Protein AF-A0A2E6ZKH8-F1 (afdb_monomer)

Nearest PDB structures (foldseek):
  6dkm-assembly2_C  TM=8.740E-01  e=1.846E+00  synthetic construct
  6dkm-assembly1_A  TM=8.769E-01  e=2.706E+00  synthetic construct
  9had-assembly2_B  TM=7.942E-01  e=3.721E+00  Dermatophagoides farinae
  6jqa-assembly1_A  TM=7.598E-01  e=9.682E+00  Onion yellows phytoplasma OY-W

Secondary structure (DSSP, 8-state):
-----------------HHHHHHHHHHHHHHHHHHHHHHHHHHHHHHHHHHHHT-TT--HHHHHHHHHHHHHHHHHHHHHHHHHHHTT---

Sequence (91 aa):
MKGSASMSEAFSDDPVGPLEIARENLEKFADSFITQDSLRKMIDWYLVLKDVINDKDINEIEKKQVEEEMEYFSTAWSAMADIFYEKGISA

Radius of gyration: 24.66 Å; Cα contacts (8 Å, |Δi|>4): 23; chains: 1; bounding box: 61×45×59 Å

Mean predicted aligned error: 11.02 Å

Foldseek 3Di:
DDDDDDDDDDPPPDPCDPVNVVVVVVVVVVVLVVLVVVLVVLVVVLVVLVVQLPDPPDDPVSNVVSVVVNVVSVVVSVVSVVVCVVVVSDD

Structure (mmCIF, N/CA/C/O backbone):
data_AF-A0A2E6ZKH8-F1
#
_entry.id   AF-A0A2E6ZKH8-F1
#
loop_
_atom_site.group_PDB
_atom_site.id
_atom_site.type_symbol
_atom_site.label_atom_id
_atom_site.label_alt_id
_atom_site.label_comp_id
_atom_site.label_asym_id
_atom_site.label_entity_id
_atom_site.label_seq_id
_atom_site.pdbx_PDB_ins_code
_atom_site.Cartn_x
_atom_site.Cartn_y
_atom_site.Cartn_z
_atom_site.occupancy
_atom_site.B_iso_or_equiv
_atom_site.auth_seq_id
_atom_site.auth_comp_id
_atom_site.auth_asym_id
_atom_site.auth_atom_id
_atom_site.pdbx_PDB_model_num
ATOM 1 N N . MET A 1 1 ? 41.919 38.270 -36.555 1.00 39.66 1 MET A N 1
ATOM 2 C CA . MET A 1 1 ? 41.187 37.355 -37.458 1.00 39.66 1 MET A CA 1
ATOM 3 C C . MET A 1 1 ? 41.537 35.929 -37.075 1.00 39.66 1 MET A C 1
ATOM 5 O O . MET A 1 1 ? 42.718 35.633 -37.116 1.00 39.66 1 MET A O 1
ATOM 9 N N . LYS A 1 2 ? 40.510 35.124 -36.744 1.00 40.75 2 LYS A N 1
ATOM 10 C CA . LYS A 1 2 ? 40.456 33.642 -36.677 1.00 40.75 2 LYS A CA 1
ATOM 11 C C . LYS A 1 2 ? 41.493 32.981 -35.739 1.00 40.75 2 LYS A C 1
ATOM 13 O O . LYS A 1 2 ? 42.680 33.084 -35.977 1.00 40.75 2 LYS A O 1
ATOM 18 N N . GLY A 1 3 ? 41.154 32.321 -34.635 1.00 43.72 3 GLY A N 1
ATOM 19 C CA . GLY A 1 3 ? 39.975 31.510 -34.339 1.00 43.72 3 GLY A CA 1
ATOM 20 C C . GLY A 1 3 ? 40.354 30.029 -34.418 1.00 43.72 3 GLY A C 1
ATOM 21 O O . GLY A 1 3 ? 40.539 29.524 -35.517 1.00 43.72 3 GLY A O 1
ATOM 22 N N . SER A 1 4 ? 40.440 29.360 -33.269 1.00 48.00 4 SER A N 1
ATOM 23 C CA . SER A 1 4 ? 40.206 27.915 -33.102 1.00 48.00 4 SER A CA 1
ATOM 24 C C . SER A 1 4 ? 39.886 27.696 -31.614 1.00 48.00 4 SER A C 1
ATOM 26 O O . SER A 1 4 ? 40.782 27.768 -30.779 1.00 48.00 4 SER A O 1
ATOM 28 N N . ALA A 1 5 ? 38.620 27.736 -31.178 1.00 48.78 5 ALA A N 1
ATOM 29 C CA . ALA A 1 5 ? 37.687 26.596 -31.197 1.00 48.78 5 ALA A CA 1
ATOM 30 C C . ALA A 1 5 ? 38.423 25.301 -30.787 1.00 48.78 5 ALA A C 1
ATOM 32 O O . ALA A 1 5 ? 39.241 24.811 -31.553 1.00 48.78 5 ALA A O 1
ATOM 33 N N . SER A 1 6 ? 38.402 24.913 -29.508 1.00 49.47 6 SER A N 1
ATOM 34 C CA . SER A 1 6 ? 37.307 24.245 -28.776 1.00 49.47 6 SER A CA 1
ATOM 35 C C . SER A 1 6 ? 37.109 22.784 -29.183 1.00 49.47 6 SER A C 1
ATOM 37 O O . SER A 1 6 ? 36.879 22.507 -30.352 1.00 49.47 6 SER A O 1
ATOM 39 N N . MET A 1 7 ? 37.058 21.934 -28.151 1.00 51.03 7 MET A N 1
ATOM 40 C CA . MET A 1 7 ? 36.382 20.633 -28.081 1.00 51.03 7 MET A CA 1
ATOM 41 C C . MET A 1 7 ? 36.913 19.469 -28.924 1.00 51.03 7 MET A C 1
ATOM 43 O O . MET A 1 7 ? 36.769 19.417 -30.137 1.00 51.03 7 MET A O 1
ATOM 47 N N . SER A 1 8 ? 37.337 18.435 -28.207 1.00 44.19 8 SER A N 1
ATOM 48 C CA . SER A 1 8 ? 36.670 17.130 -28.284 1.00 44.19 8 SER A CA 1
ATOM 49 C C . SER A 1 8 ? 36.797 16.514 -26.890 1.00 44.19 8 SER A C 1
ATOM 51 O O . SER A 1 8 ? 37.891 16.146 -26.470 1.00 44.19 8 SER A O 1
ATOM 53 N N . GLU A 1 9 ? 35.821 16.768 -26.018 1.00 46.25 9 GLU A N 1
ATOM 54 C CA . GLU A 1 9 ? 34.855 15.729 -25.635 1.00 46.25 9 GLU A CA 1
ATOM 55 C C . GLU A 1 9 ? 35.580 14.437 -25.257 1.00 46.25 9 GLU A C 1
ATOM 57 O O . GLU A 1 9 ? 36.024 13.670 -26.109 1.00 46.25 9 GLU A O 1
ATOM 62 N N . ALA A 1 10 ? 35.733 14.234 -23.947 1.00 42.16 10 ALA A N 1
ATOM 63 C CA . ALA A 1 10 ? 36.022 12.922 -23.407 1.00 42.16 10 ALA A CA 1
ATOM 64 C C . ALA A 1 10 ? 34.904 11.994 -23.890 1.00 42.16 10 ALA A C 1
ATOM 66 O O . ALA A 1 10 ? 33.758 12.128 -23.462 1.00 42.16 10 ALA A O 1
ATOM 67 N N . PHE A 1 11 ? 35.227 11.117 -24.836 1.00 45.00 11 PHE A N 1
ATOM 68 C CA . PHE A 1 11 ? 34.357 10.020 -25.216 1.00 45.00 11 PHE A CA 1
ATOM 69 C C . PHE A 1 11 ? 34.059 9.228 -23.941 1.00 45.00 11 PHE A C 1
ATOM 71 O O . PHE A 1 11 ? 34.980 8.738 -23.286 1.00 45.00 11 PHE A O 1
ATOM 78 N N . SER A 1 12 ? 32.788 9.177 -23.536 1.00 50.12 12 SER A N 1
ATOM 79 C CA . SER A 1 12 ? 32.361 8.246 -22.499 1.00 50.12 12 SER A CA 1
ATOM 80 C C . SER A 1 12 ? 32.485 6.841 -23.087 1.00 50.12 12 SER A C 1
ATOM 82 O O . SER A 1 12 ? 31.655 6.431 -23.899 1.00 50.12 12 SER A O 1
ATOM 84 N N . ASP A 1 13 ? 33.568 6.155 -22.737 1.00 53.78 13 ASP A N 1
ATOM 85 C CA . ASP A 1 13 ? 33.867 4.774 -23.115 1.00 53.78 13 ASP A CA 1
ATOM 86 C C . ASP A 1 13 ? 32.920 3.793 -22.402 1.00 53.78 13 ASP A C 1
ATOM 88 O O . ASP A 1 13 ? 33.340 3.043 -21.531 1.00 53.78 13 ASP A O 1
ATOM 92 N N . ASP A 1 14 ? 31.647 3.759 -22.794 1.00 57.53 14 ASP A N 1
ATOM 93 C CA . ASP A 1 14 ? 30.834 2.559 -22.597 1.00 57.53 14 ASP A CA 1
ATOM 94 C C . ASP A 1 14 ? 30.133 2.192 -23.912 1.00 57.53 14 ASP A C 1
ATOM 96 O O . ASP A 1 14 ? 29.325 2.969 -24.436 1.00 57.53 14 ASP A O 1
ATOM 100 N 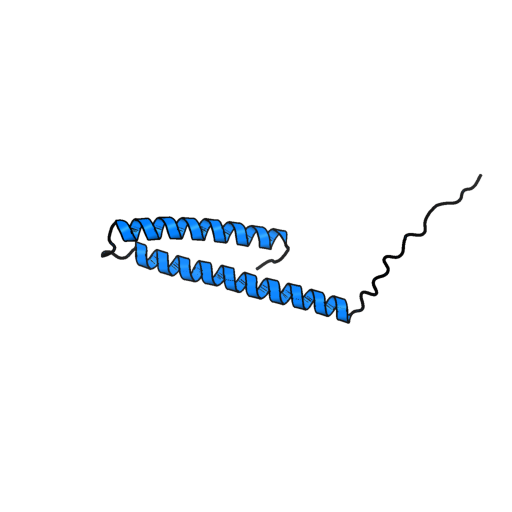N . PRO A 1 15 ? 30.424 1.014 -24.498 1.00 49.16 15 PRO A N 1
ATOM 101 C CA . PRO A 1 15 ? 29.700 0.528 -25.658 1.00 49.16 15 PRO A CA 1
ATOM 102 C C . PRO A 1 15 ? 28.317 0.046 -25.206 1.00 49.16 15 PRO A C 1
ATOM 104 O O . PRO A 1 15 ? 28.112 -1.138 -24.943 1.00 49.16 15 PRO A O 1
ATOM 107 N N . VAL A 1 16 ? 27.341 0.952 -25.135 1.00 60.25 16 VAL A N 1
ATOM 108 C CA . VAL A 1 16 ? 25.941 0.588 -24.881 1.00 60.25 16 VAL A CA 1
ATOM 109 C C . VAL A 1 16 ? 25.357 -0.033 -26.157 1.00 60.25 16 VAL A C 1
ATOM 111 O O . VAL A 1 16 ? 24.755 0.631 -27.001 1.00 60.25 16 VAL A O 1
ATOM 114 N N . GLY A 1 17 ? 25.612 -1.325 -26.364 1.00 74.56 17 GLY A N 1
ATOM 115 C CA . GLY A 1 17 ? 25.037 -2.078 -27.477 1.00 74.56 17 GLY A CA 1
ATOM 116 C C . GLY A 1 17 ? 23.519 -2.267 -27.309 1.00 74.56 17 GLY A C 1
ATOM 117 O O . GLY A 1 17 ? 23.016 -2.223 -26.187 1.00 74.56 17 GLY A O 1
ATOM 118 N N . PRO A 1 18 ? 22.764 -2.562 -28.385 1.00 82.62 18 PRO A N 1
ATOM 119 C CA . PRO A 1 18 ? 21.311 -2.772 -28.307 1.00 82.62 18 PRO A CA 1
ATOM 120 C C . PRO A 1 18 ? 20.870 -3.827 -27.277 1.00 82.62 18 PRO A C 1
ATOM 122 O O . PRO A 1 18 ? 19.778 -3.731 -26.724 1.00 82.62 18 PRO A O 1
ATOM 125 N N . LEU A 1 19 ? 21.720 -4.824 -27.007 1.00 85.75 19 LEU A N 1
ATOM 126 C CA . LEU A 1 19 ? 21.469 -5.857 -25.998 1.00 85.75 19 LEU A CA 1
ATOM 127 C C . LEU A 1 19 ? 21.602 -5.336 -24.561 1.00 85.75 19 LEU A C 1
ATOM 129 O O . LEU A 1 19 ? 20.852 -5.777 -23.697 1.00 85.75 19 LEU A O 1
ATOM 133 N N . GLU A 1 20 ? 22.502 -4.385 -24.317 1.00 85.44 20 GLU A N 1
ATOM 134 C CA . GLU A 1 20 ? 22.698 -3.785 -22.994 1.00 85.44 20 GLU A CA 1
ATOM 135 C C . GLU A 1 20 ? 21.508 -2.889 -22.631 1.00 85.44 20 GLU A C 1
ATOM 137 O O . GLU A 1 20 ? 20.927 -3.022 -21.558 1.00 85.44 20 GLU A O 1
ATOM 142 N N . ILE A 1 21 ? 21.033 -2.094 -23.597 1.00 84.19 21 ILE A N 1
ATOM 143 C CA . ILE A 1 21 ? 19.787 -1.318 -23.473 1.00 84.19 21 ILE A CA 1
ATOM 144 C C . ILE A 1 21 ? 18.594 -2.244 -23.205 1.00 84.19 21 ILE A C 1
ATOM 146 O O . ILE A 1 21 ? 17.743 -1.952 -22.365 1.00 84.19 21 ILE A O 1
ATOM 150 N N . ALA A 1 22 ? 18.508 -3.372 -23.918 1.00 83.19 22 ALA A N 1
ATOM 151 C CA . ALA A 1 22 ? 17.440 -4.344 -23.707 1.00 83.19 22 ALA A CA 1
ATOM 152 C C . ALA A 1 22 ? 17.488 -4.958 -22.297 1.00 83.19 22 ALA A C 1
ATOM 154 O O . ALA A 1 22 ? 16.433 -5.134 -21.687 1.00 83.19 22 ALA A O 1
ATOM 155 N N . ARG A 1 23 ? 18.688 -5.235 -21.766 1.00 84.56 23 ARG A N 1
ATOM 156 C CA . ARG A 1 23 ? 18.895 -5.720 -20.393 1.00 84.56 23 ARG A CA 1
ATOM 157 C C . ARG A 1 23 ? 18.432 -4.691 -19.363 1.00 84.56 23 ARG A C 1
ATOM 159 O O . ARG A 1 23 ? 17.595 -5.022 -18.530 1.00 84.56 23 ARG A O 1
ATOM 166 N N . GLU A 1 24 ? 18.893 -3.446 -19.466 1.00 85.12 24 GLU A N 1
ATOM 167 C CA . GLU A 1 24 ? 18.484 -2.365 -18.558 1.00 85.12 24 GLU A CA 1
ATOM 168 C C . GLU A 1 24 ? 16.968 -2.129 -18.575 1.00 85.12 24 GLU A C 1
ATOM 170 O O . GLU A 1 24 ? 16.351 -1.888 -17.538 1.00 85.12 24 GLU A O 1
ATOM 175 N N . ASN A 1 25 ? 16.340 -2.203 -19.751 1.00 84.00 25 ASN A N 1
ATOM 176 C CA . ASN A 1 25 ? 14.892 -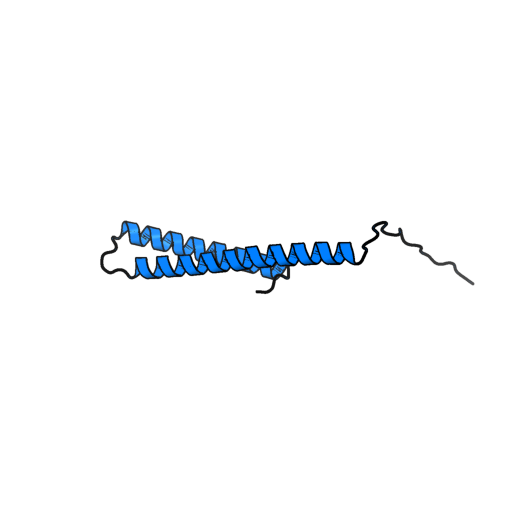2.051 -19.871 1.00 84.00 25 ASN A CA 1
ATOM 177 C C . ASN A 1 25 ? 14.134 -3.219 -19.231 1.00 84.00 25 ASN A C 1
ATOM 179 O O . ASN A 1 25 ? 13.088 -2.999 -18.620 1.00 84.00 25 ASN A O 1
ATOM 183 N N . LEU A 1 26 ? 14.650 -4.446 -19.350 1.00 85.62 26 LEU A N 1
ATOM 184 C CA . LEU A 1 26 ? 14.057 -5.615 -18.706 1.00 85.62 26 LEU A CA 1
ATOM 185 C C . LEU A 1 26 ? 14.165 -5.528 -17.180 1.00 85.62 26 LEU A C 1
ATOM 187 O O . LEU A 1 26 ? 13.203 -5.857 -16.492 1.00 85.62 26 LEU A O 1
ATOM 191 N N . GLU A 1 27 ? 15.296 -5.052 -16.660 1.00 84.81 27 GLU A N 1
ATOM 192 C CA . GLU A 1 27 ? 15.492 -4.814 -15.224 1.00 84.81 27 GLU A CA 1
ATOM 193 C C . GLU A 1 27 ? 14.505 -3.763 -14.704 1.00 84.81 27 GLU A C 1
ATOM 195 O O . GLU A 1 27 ? 13.757 -4.036 -13.768 1.00 84.81 27 GLU A O 1
ATOM 200 N N . LYS A 1 28 ? 14.385 -2.617 -15.389 1.00 82.38 28 LYS A N 1
ATOM 201 C CA . LYS A 1 28 ? 13.397 -1.576 -15.047 1.00 82.38 28 LYS A CA 1
ATOM 202 C C . LYS A 1 28 ? 11.956 -2.095 -15.085 1.00 82.38 28 LYS A C 1
ATOM 204 O O . LYS A 1 28 ? 11.149 -1.714 -14.241 1.00 82.38 28 LYS A O 1
ATOM 209 N N . PHE A 1 29 ? 11.627 -2.952 -16.054 1.00 83.06 29 PHE A N 1
ATOM 210 C CA . PHE A 1 29 ? 10.308 -3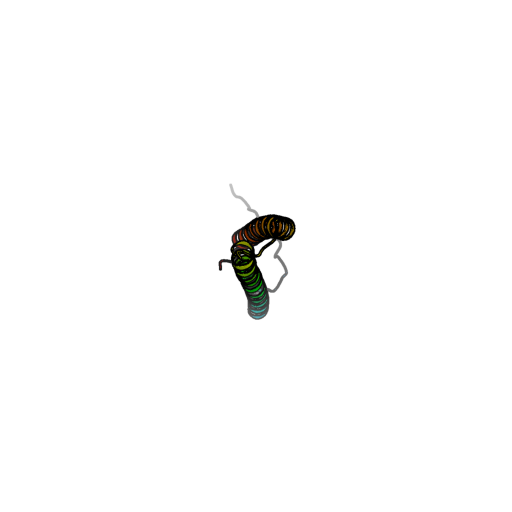.579 -16.155 1.00 83.06 29 PHE A CA 1
ATOM 211 C C . PHE A 1 29 ? 10.047 -4.582 -15.021 1.00 83.06 29 PHE A C 1
ATOM 213 O O . PHE A 1 29 ? 8.954 -4.620 -14.463 1.00 83.06 29 PHE A O 1
ATOM 220 N N . ALA A 1 30 ? 11.031 -5.407 -14.665 1.00 83.44 30 ALA A N 1
ATOM 221 C CA . ALA A 1 30 ? 10.888 -6.344 -13.555 1.00 83.44 30 ALA A CA 1
ATOM 222 C C . ALA A 1 30 ? 10.703 -5.596 -12.224 1.00 83.44 30 ALA A C 1
ATOM 224 O O . ALA A 1 30 ? 9.807 -5.934 -11.446 1.00 83.44 30 ALA A O 1
ATOM 225 N N . ASP A 1 31 ? 11.489 -4.541 -12.006 1.00 83.06 31 ASP A N 1
ATOM 226 C CA . ASP A 1 31 ? 11.394 -3.688 -10.823 1.00 83.06 31 ASP A CA 1
ATOM 227 C C . ASP A 1 31 ? 10.035 -2.987 -10.737 1.00 83.06 31 ASP A C 1
ATOM 229 O O . ASP A 1 31 ? 9.426 -2.965 -9.662 1.00 83.06 31 ASP A O 1
ATOM 233 N N . SER A 1 32 ? 9.519 -2.459 -11.858 1.00 81.81 32 SER A N 1
ATOM 234 C CA . SER A 1 32 ? 8.183 -1.855 -11.894 1.00 81.81 32 SER A CA 1
ATOM 235 C C . SER A 1 32 ? 7.086 -2.869 -11.588 1.00 81.81 32 SER A C 1
ATOM 237 O O . SER A 1 32 ? 6.168 -2.561 -10.829 1.00 81.81 32 SER A O 1
ATOM 239 N N . PHE A 1 33 ? 7.200 -4.092 -12.103 1.00 85.88 33 PHE A N 1
ATOM 240 C CA . PHE A 1 33 ? 6.213 -5.139 -11.874 1.00 85.88 33 PHE A CA 1
ATOM 241 C C . PHE A 1 33 ? 6.157 -5.580 -10.404 1.00 85.88 33 PHE A C 1
ATOM 243 O O . PHE A 1 33 ? 5.080 -5.600 -9.807 1.00 85.88 33 PHE A O 1
ATOM 250 N N . ILE A 1 34 ? 7.309 -5.882 -9.793 1.00 86.38 34 ILE A N 1
ATOM 251 C CA . ILE A 1 34 ? 7.403 -6.271 -8.369 1.00 86.38 34 ILE A CA 1
ATOM 252 C C . ILE A 1 34 ? 6.838 -5.165 -7.474 1.00 86.38 34 ILE A C 1
ATOM 254 O O . ILE A 1 34 ? 6.126 -5.409 -6.496 1.00 86.38 34 ILE A O 1
ATOM 258 N N . THR A 1 35 ? 7.153 -3.930 -7.835 1.00 83.31 35 THR A N 1
ATOM 259 C CA . THR A 1 35 ? 6.696 -2.738 -7.144 1.00 83.31 35 THR A CA 1
ATOM 260 C C . THR A 1 35 ? 5.173 -2.579 -7.203 1.00 83.31 35 THR A C 1
ATOM 262 O O . THR A 1 35 ? 4.530 -2.403 -6.165 1.00 83.31 35 THR A O 1
ATOM 265 N N . GLN A 1 36 ? 4.580 -2.670 -8.397 1.00 85.56 36 GLN A N 1
ATOM 266 C CA . GLN A 1 36 ? 3.131 -2.567 -8.586 1.00 85.56 36 GLN A CA 1
ATOM 267 C C . GLN A 1 36 ? 2.385 -3.684 -7.844 1.00 85.56 36 GLN A C 1
ATOM 269 O O . GLN A 1 36 ? 1.370 -3.429 -7.196 1.00 85.56 36 GLN A O 1
ATOM 274 N N . ASP A 1 37 ? 2.911 -4.909 -7.884 1.00 90.81 37 ASP A N 1
ATOM 275 C CA . ASP A 1 37 ? 2.380 -6.042 -7.124 1.00 90.81 37 ASP A CA 1
ATOM 276 C C . ASP A 1 37 ? 2.416 -5.788 -5.606 1.00 90.81 37 ASP A C 1
ATOM 278 O O . ASP A 1 37 ? 1.441 -6.060 -4.902 1.00 90.81 37 ASP A O 1
ATOM 282 N N . SER A 1 38 ? 3.492 -5.183 -5.097 1.00 90.38 38 SER A N 1
ATOM 283 C CA . SER A 1 38 ? 3.610 -4.830 -3.676 1.00 90.38 38 SER A CA 1
ATOM 284 C C . SER A 1 38 ? 2.570 -3.787 -3.254 1.00 90.38 38 SER A C 1
ATOM 286 O O . SER A 1 38 ? 1.869 -3.990 -2.261 1.00 90.38 38 SER A O 1
ATOM 288 N N . LEU A 1 39 ? 2.400 -2.710 -4.033 1.00 90.81 39 LEU A N 1
ATOM 289 C CA . LEU A 1 39 ? 1.361 -1.702 -3.774 1.00 90.81 39 LEU A CA 1
ATOM 290 C C . LEU A 1 39 ? -0.044 -2.303 -3.795 1.00 90.81 39 LEU A C 1
ATOM 292 O O . LEU A 1 39 ? -0.892 -1.922 -2.988 1.00 90.81 39 LEU A O 1
ATOM 296 N N . ARG A 1 40 ? -0.296 -3.242 -4.711 1.00 93.25 40 ARG A N 1
ATOM 297 C CA . ARG A 1 40 ? -1.581 -3.931 -4.797 1.00 93.25 40 ARG A CA 1
ATOM 298 C C . ARG A 1 40 ? -1.853 -4.771 -3.554 1.00 93.25 40 ARG A C 1
ATOM 300 O O . ARG A 1 40 ? -2.920 -4.635 -2.968 1.00 93.25 40 ARG A O 1
ATOM 307 N N . LYS A 1 41 ? -0.879 -5.564 -3.103 1.00 93.81 41 LYS A N 1
ATOM 308 C CA . LYS A 1 41 ? -1.008 -6.374 -1.880 1.00 93.81 41 LYS A CA 1
ATOM 309 C C . LYS A 1 41 ? -1.266 -5.526 -0.638 1.00 93.81 41 LYS A C 1
ATOM 311 O O . LYS A 1 41 ? -2.026 -5.940 0.231 1.00 93.81 41 LYS A O 1
ATOM 316 N N . MET A 1 42 ? -0.670 -4.336 -0.558 1.00 94.94 42 MET A N 1
ATOM 317 C CA . MET A 1 42 ? -0.951 -3.394 0.529 1.00 94.94 42 MET A CA 1
ATOM 318 C C . MET A 1 42 ? -2.406 -2.912 0.516 1.00 94.94 42 MET A C 1
ATOM 320 O O . MET A 1 42 ? -3.021 -2.841 1.576 1.00 94.94 42 MET A O 1
ATOM 324 N N . ILE A 1 43 ? -2.974 -2.620 -0.661 1.00 94.81 43 ILE A N 1
ATOM 325 C CA . ILE A 1 43 ? -4.400 -2.277 -0.790 1.00 94.81 43 ILE A CA 1
ATOM 326 C C . ILE A 1 43 ? -5.272 -3.470 -0.398 1.00 94.81 43 ILE A C 1
ATOM 328 O O . ILE A 1 43 ? -6.220 -3.298 0.364 1.00 94.81 43 ILE A O 1
ATOM 332 N N . ASP A 1 44 ? -4.949 -4.668 -0.885 1.00 95.75 44 ASP A N 1
ATOM 333 C CA . ASP A 1 44 ? -5.705 -5.879 -0.564 1.00 95.75 44 ASP A CA 1
ATOM 334 C C . ASP A 1 44 ? -5.737 -6.113 0.958 1.00 95.75 44 ASP A C 1
ATOM 336 O O . ASP A 1 44 ? -6.798 -6.380 1.522 1.00 95.75 44 ASP A O 1
ATOM 340 N N . TRP A 1 45 ? -4.607 -5.923 1.648 1.00 95.69 45 TRP A N 1
ATOM 341 C CA . TRP A 1 45 ? -4.548 -6.006 3.110 1.00 95.69 45 TRP A CA 1
ATOM 342 C C . TRP A 1 45 ? -5.330 -4.886 3.804 1.00 95.69 45 TRP A C 1
ATOM 344 O O . TRP A 1 45 ? -6.073 -5.143 4.748 1.00 95.69 45 TRP A O 1
ATOM 354 N N . TYR A 1 46 ? -5.235 -3.651 3.308 1.00 96.00 46 TYR A N 1
ATOM 355 C CA . TYR A 1 46 ? -6.010 -2.529 3.836 1.00 96.00 46 TYR A CA 1
ATOM 356 C C . TYR A 1 46 ? -7.525 -2.780 3.760 1.00 96.00 46 TYR A C 1
ATOM 358 O O . TYR A 1 46 ? -8.267 -2.405 4.668 1.00 96.00 46 TYR A O 1
ATOM 366 N N . LEU A 1 47 ? -8.001 -3.441 2.699 1.00 95.88 47 LEU A N 1
ATOM 367 C CA . LEU A 1 47 ? -9.406 -3.836 2.575 1.00 95.88 47 LEU A CA 1
ATOM 368 C C . LEU A 1 47 ? -9.802 -4.885 3.620 1.00 95.88 47 LEU A C 1
ATOM 370 O O . LEU A 1 47 ? -10.869 -4.756 4.211 1.00 95.88 47 LEU A O 1
ATOM 374 N N . VAL A 1 48 ? -8.929 -5.852 3.917 1.00 96.19 48 VAL A N 1
ATOM 375 C CA . VAL A 1 48 ? -9.154 -6.815 5.010 1.00 96.19 48 VAL A CA 1
ATOM 376 C C . VAL A 1 48 ? -9.261 -6.097 6.356 1.00 96.19 48 VAL A C 1
ATOM 378 O O . VAL A 1 48 ? -10.205 -6.342 7.102 1.00 96.19 48 VAL A O 1
ATOM 381 N N . LEU A 1 49 ? -8.353 -5.164 6.656 1.00 95.88 49 LEU A N 1
ATOM 382 C CA . LEU A 1 49 ? -8.409 -4.364 7.887 1.00 95.88 49 LEU A CA 1
ATOM 383 C C . LEU A 1 49 ? -9.706 -3.549 7.981 1.00 95.88 49 LEU A C 1
ATOM 385 O O . LEU A 1 49 ? -10.321 -3.458 9.044 1.00 95.88 49 LEU A O 1
ATOM 389 N N . LYS A 1 50 ? -10.168 -3.007 6.850 1.00 95.88 50 LYS A N 1
ATOM 390 C CA . LYS A 1 50 ? -11.446 -2.300 6.765 1.00 95.88 50 LYS A CA 1
ATOM 391 C C . LYS A 1 50 ? -12.643 -3.220 7.021 1.00 95.88 50 LYS A C 1
ATOM 393 O O . LYS A 1 50 ? -13.638 -2.762 7.575 1.00 95.88 50 LYS A O 1
ATOM 398 N N . ASP A 1 51 ? -12.584 -4.487 6.639 1.00 96.81 51 ASP A N 1
ATOM 399 C CA . ASP A 1 51 ? -13.642 -5.440 6.978 1.00 96.81 51 ASP A CA 1
ATOM 400 C C . ASP A 1 51 ? -13.616 -5.768 8.478 1.00 96.81 51 ASP A C 1
ATOM 402 O O . ASP A 1 51 ? -14.664 -5.742 9.122 1.00 96.81 51 ASP A O 1
ATOM 406 N N . VAL A 1 52 ? -12.424 -5.962 9.056 1.00 95.88 52 VAL A N 1
ATOM 407 C CA . VAL A 1 52 ? -12.239 -6.238 10.492 1.00 95.88 52 VAL A CA 1
ATOM 408 C C . VAL A 1 52 ? -12.761 -5.091 11.360 1.00 95.88 52 VAL A C 1
ATOM 410 O O . VAL A 1 52 ? -13.534 -5.330 12.281 1.00 95.88 52 VAL A O 1
ATOM 413 N N . ILE A 1 53 ? -12.411 -3.834 11.062 1.00 96.19 53 ILE A N 1
ATOM 414 C CA . ILE A 1 53 ? -12.845 -2.683 11.879 1.00 96.19 53 ILE A CA 1
ATOM 415 C C . ILE A 1 53 ? -14.366 -2.457 11.850 1.00 96.19 53 ILE A C 1
ATOM 417 O O . ILE A 1 53 ? -14.923 -1.829 12.750 1.00 96.19 53 ILE A O 1
ATOM 421 N N . ASN A 1 54 ? -15.039 -2.944 10.804 1.00 95.38 54 ASN A N 1
ATOM 422 C CA . ASN A 1 54 ? -16.490 -2.859 10.658 1.00 95.38 54 ASN A CA 1
ATOM 423 C C . ASN A 1 54 ? -17.224 -4.065 11.265 1.00 95.38 54 ASN A C 1
ATOM 425 O O . ASN A 1 54 ? -18.461 -4.084 11.252 1.00 95.38 54 ASN A O 1
ATOM 429 N N . ASP A 1 55 ? -16.498 -5.055 11.791 1.00 96.56 55 ASP A N 1
ATO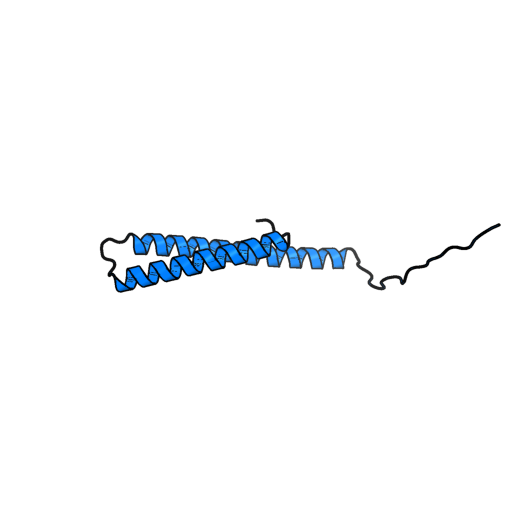M 430 C CA . ASP A 1 55 ? -17.088 -6.145 12.555 1.00 96.56 55 ASP A CA 1
ATOM 431 C C . ASP A 1 55 ? -17.761 -5.584 13.820 1.00 96.56 55 ASP A C 1
ATOM 433 O O . ASP A 1 55 ? -17.234 -4.712 14.509 1.00 96.56 55 ASP A O 1
ATOM 437 N N . LYS A 1 56 ? -18.969 -6.064 14.117 1.00 95.25 56 LYS A N 1
ATOM 438 C CA . LYS A 1 56 ? -19.748 -5.623 15.282 1.00 95.25 56 LYS A CA 1
ATOM 439 C C . LYS A 1 56 ? -19.229 -6.216 16.586 1.00 95.25 56 LYS A C 1
ATOM 441 O O . LYS A 1 56 ? -19.529 -5.662 17.641 1.00 95.25 56 LYS A O 1
ATOM 446 N N . ASP A 1 57 ? -18.495 -7.321 16.496 1.00 97.00 57 ASP A N 1
ATOM 447 C CA . ASP A 1 57 ? -17.992 -8.068 17.644 1.00 97.00 57 ASP A CA 1
ATOM 448 C C . ASP A 1 57 ? -16.529 -7.721 17.976 1.00 97.00 57 ASP A C 1
ATOM 450 O O . ASP A 1 57 ? -15.968 -8.266 18.929 1.00 97.00 57 ASP A O 1
ATOM 454 N N . ILE A 1 58 ? -15.911 -6.793 17.229 1.00 97.12 58 ILE A N 1
ATOM 455 C CA . ILE A 1 58 ? -14.546 -6.330 17.494 1.00 97.12 58 ILE A CA 1
ATOM 456 C C . ILE A 1 58 ? -14.455 -5.665 18.870 1.00 97.12 58 ILE A C 1
ATOM 458 O O . ILE A 1 58 ? -15.298 -4.848 19.253 1.00 97.12 58 ILE A O 1
ATOM 462 N N . ASN A 1 59 ? -13.406 -5.987 19.625 1.00 97.31 59 ASN A N 1
ATOM 463 C CA . ASN A 1 59 ? -13.165 -5.318 20.898 1.00 97.31 59 ASN A CA 1
ATOM 464 C C . ASN A 1 59 ? -12.376 -4.007 20.718 1.00 97.31 59 ASN A C 1
ATOM 466 O O . ASN A 1 59 ? -11.692 -3.797 19.720 1.00 97.31 59 ASN A O 1
ATOM 470 N N . GLU A 1 60 ? -12.429 -3.115 21.710 1.00 96.56 60 GLU A N 1
ATOM 471 C CA . GLU A 1 60 ? -11.798 -1.785 21.622 1.00 96.56 60 GLU A CA 1
ATOM 472 C C . GLU A 1 60 ? -10.268 -1.823 21.452 1.00 96.56 60 GLU A C 1
ATOM 474 O O . GLU A 1 60 ? -9.689 -0.915 20.857 1.00 96.56 60 GLU A O 1
ATOM 479 N N . ILE A 1 61 ? -9.594 -2.860 21.962 1.00 96.75 61 ILE A N 1
ATOM 480 C CA . ILE A 1 61 ? -8.138 -3.004 21.820 1.00 96.75 61 ILE A CA 1
ATOM 481 C C . ILE A 1 61 ? -7.796 -3.396 20.382 1.00 96.75 61 ILE A C 1
ATOM 483 O O . ILE A 1 61 ? -6.937 -2.764 19.772 1.00 96.75 61 ILE A O 1
ATOM 487 N N . GLU A 1 62 ? -8.485 -4.401 19.840 1.00 96.00 62 GLU A N 1
ATOM 488 C CA . GLU A 1 62 ? -8.343 -4.829 18.442 1.00 96.00 62 GLU A CA 1
ATOM 489 C C . GLU A 1 62 ? -8.677 -3.685 17.490 1.00 96.00 62 GLU A C 1
ATOM 491 O O . GLU A 1 62 ? -7.921 -3.409 16.566 1.00 96.00 62 GLU A O 1
ATOM 496 N N . LYS A 1 63 ? -9.764 -2.958 17.760 1.00 97.19 63 LYS A N 1
ATOM 497 C CA . LYS A 1 63 ? -10.165 -1.802 16.965 1.00 97.19 63 LYS A CA 1
ATOM 498 C C . LYS A 1 63 ? -9.063 -0.752 16.897 1.00 97.19 63 LYS A C 1
ATOM 500 O O . LYS A 1 63 ? -8.702 -0.323 15.807 1.00 97.19 63 LYS A O 1
ATOM 505 N N . LYS A 1 64 ? -8.487 -0.383 18.044 1.00 97.50 64 LYS A N 1
ATOM 506 C CA . LYS A 1 64 ? -7.387 0.582 18.094 1.00 97.50 64 LYS A CA 1
ATOM 507 C C . LYS A 1 64 ? -6.154 0.089 17.328 1.00 97.50 64 LYS A C 1
ATOM 509 O O . LYS A 1 64 ? -5.531 0.870 16.618 1.00 97.50 64 LYS A O 1
ATOM 514 N N . GLN A 1 65 ? -5.809 -1.193 17.450 1.00 97.00 65 GLN A N 1
ATOM 515 C CA . GLN A 1 65 ? -4.694 -1.783 16.699 1.00 97.00 65 GLN A CA 1
ATOM 516 C C . GLN A 1 65 ? -4.933 -1.722 15.189 1.00 97.00 65 GLN A C 1
ATOM 518 O O . GLN A 1 65 ? -4.033 -1.348 14.443 1.00 97.00 65 GLN A O 1
ATOM 523 N N . VAL A 1 66 ? -6.150 -2.036 14.742 1.00 97.44 66 VAL A N 1
ATOM 524 C CA . VAL A 1 66 ? -6.528 -1.962 13.328 1.00 97.44 66 VAL A CA 1
AT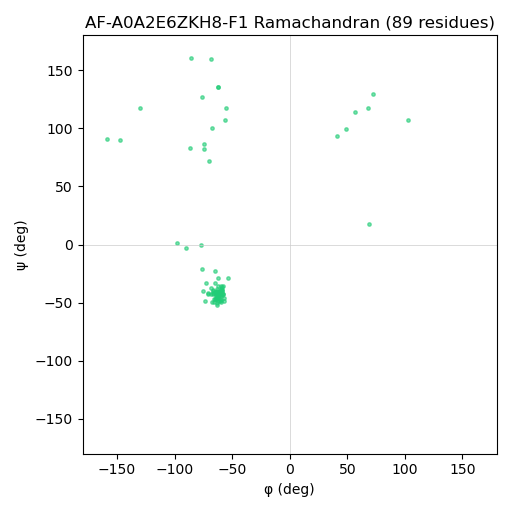OM 525 C C . VAL A 1 66 ? -6.488 -0.520 12.821 1.00 97.44 66 VAL A C 1
ATOM 527 O O . VAL A 1 66 ? -5.988 -0.287 11.727 1.00 97.44 66 VAL A O 1
ATOM 530 N N . GLU A 1 67 ? -6.948 0.459 13.605 1.00 97.31 67 GLU A N 1
ATOM 531 C CA . GLU A 1 67 ? -6.847 1.885 13.256 1.00 97.31 67 GLU A CA 1
ATOM 532 C C . GLU A 1 67 ? -5.385 2.330 13.072 1.00 97.31 67 GLU A C 1
ATOM 534 O O . GLU A 1 67 ? -5.055 2.944 12.054 1.00 97.31 67 GLU A O 1
ATOM 539 N N . GLU A 1 68 ? -4.502 1.973 14.011 1.00 97.19 68 GLU A N 1
ATOM 540 C CA . GLU A 1 68 ? -3.062 2.266 13.933 1.00 97.19 68 GLU A CA 1
ATOM 541 C C . GLU A 1 68 ? -2.410 1.588 12.716 1.00 97.19 68 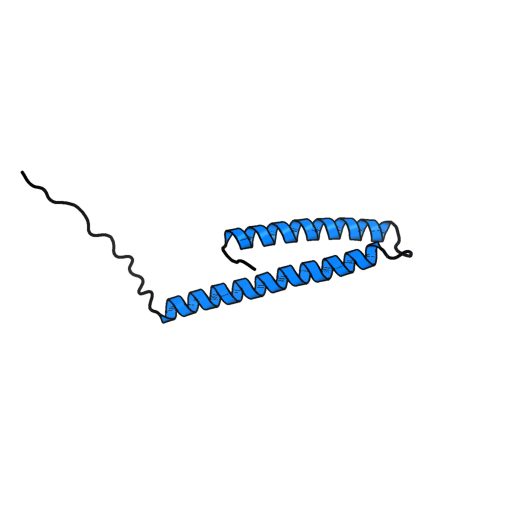GLU A C 1
ATOM 543 O O . GLU A 1 68 ? -1.622 2.205 11.992 1.00 97.19 68 GLU A O 1
ATOM 548 N N . GLU A 1 69 ? -2.758 0.328 12.447 1.00 96.44 69 GLU A N 1
ATOM 549 C CA . GLU A 1 69 ? -2.243 -0.409 11.295 1.00 96.44 69 GLU A CA 1
ATOM 550 C C . GLU A 1 69 ? -2.744 0.198 9.975 1.00 96.44 69 GLU A C 1
ATOM 552 O O . GLU A 1 69 ? -1.959 0.403 9.049 1.00 96.44 69 GLU A O 1
ATOM 557 N N . MET A 1 70 ? -4.019 0.581 9.887 1.00 96.88 70 MET A N 1
ATOM 558 C CA . MET A 1 70 ? -4.576 1.259 8.713 1.00 96.88 70 MET A CA 1
ATOM 559 C C . MET A 1 70 ? -3.889 2.605 8.439 1.00 96.88 70 MET A C 1
ATOM 561 O O . MET A 1 70 ? -3.609 2.917 7.277 1.00 96.88 70 MET A O 1
ATOM 565 N N . GLU A 1 71 ? -3.586 3.396 9.472 1.00 96.25 71 GLU A N 1
ATOM 566 C CA . GLU A 1 71 ? -2.836 4.652 9.331 1.00 96.25 71 GLU A CA 1
ATOM 567 C C . GLU A 1 71 ? -1.406 4.401 8.829 1.00 96.25 71 GLU A C 1
ATOM 569 O O . GLU A 1 71 ? -0.930 5.075 7.902 1.00 96.25 71 GLU A O 1
ATOM 574 N N . TYR A 1 72 ? -0.743 3.381 9.379 1.00 95.38 72 TYR A N 1
ATOM 575 C CA . TYR A 1 72 ? 0.577 2.954 8.928 1.00 95.38 72 TYR A CA 1
ATOM 576 C C . TYR A 1 72 ? 0.566 2.541 7.450 1.00 95.38 72 TYR A C 1
ATOM 578 O O . TYR A 1 72 ? 1.380 3.039 6.669 1.00 95.38 72 TYR A O 1
ATOM 586 N N . PHE A 1 73 ? -0.382 1.693 7.036 1.00 94.38 73 PHE A N 1
ATOM 587 C CA . PHE A 1 73 ? -0.514 1.258 5.643 1.00 94.38 73 PHE A CA 1
ATOM 588 C C . PHE A 1 73 ? -0.795 2.425 4.701 1.00 94.38 73 PHE A C 1
ATOM 590 O O . PHE A 1 73 ? -0.175 2.503 3.643 1.00 94.38 73 PHE A O 1
ATOM 597 N N . SER A 1 74 ? -1.673 3.356 5.083 1.00 93.62 74 SER A N 1
ATOM 598 C CA . SER A 1 74 ? -1.960 4.546 4.276 1.00 93.62 74 SER A CA 1
ATOM 599 C C . SER A 1 74 ? -0.703 5.397 4.061 1.00 93.62 74 SER A C 1
ATOM 601 O O . SER A 1 74 ? -0.431 5.848 2.945 1.00 93.62 74 SER A O 1
ATOM 603 N N . THR A 1 75 ? 0.087 5.591 5.119 1.00 95.00 75 THR A N 1
ATOM 604 C CA . THR A 1 75 ? 1.331 6.371 5.069 1.00 95.00 75 THR A CA 1
ATOM 605 C C . THR A 1 75 ? 2.389 5.678 4.214 1.00 95.00 75 THR A C 1
ATOM 607 O O . THR A 1 75 ? 2.960 6.290 3.312 1.00 95.00 75 THR A O 1
ATOM 610 N N . ALA A 1 76 ? 2.624 4.387 4.459 1.00 93.25 76 ALA A N 1
ATOM 611 C CA . ALA A 1 76 ? 3.605 3.598 3.727 1.00 93.25 76 ALA A CA 1
ATOM 612 C C . ALA A 1 76 ? 3.244 3.478 2.240 1.00 93.25 76 ALA A C 1
ATOM 614 O O . ALA A 1 76 ? 4.112 3.646 1.385 1.00 93.25 76 ALA A O 1
ATOM 615 N N . TRP A 1 77 ? 1.966 3.250 1.923 1.00 94.19 77 TRP A N 1
ATOM 616 C CA . TRP A 1 77 ? 1.496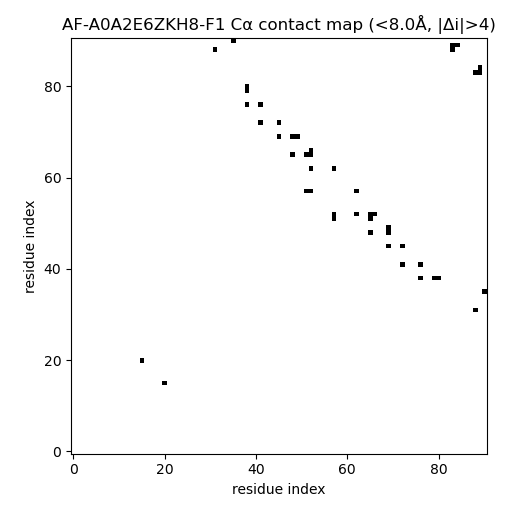 3.150 0.544 1.00 94.19 77 TRP A CA 1
ATOM 617 C C . TRP A 1 77 ? 1.717 4.457 -0.217 1.00 94.19 77 TRP A C 1
ATOM 619 O O . TRP A 1 77 ? 2.252 4.431 -1.322 1.00 94.19 77 TRP A O 1
ATOM 629 N N . SER A 1 78 ? 1.376 5.596 0.397 1.00 92.19 78 SER A N 1
ATOM 630 C CA . SER A 1 78 ? 1.557 6.920 -0.216 1.00 92.19 78 SER A CA 1
ATOM 631 C C . SER A 1 78 ? 3.036 7.212 -0.472 1.00 92.19 78 SER A C 1
ATOM 633 O O . SER A 1 78 ? 3.410 7.558 -1.587 1.00 92.19 78 SER A O 1
ATOM 635 N N . ALA A 1 79 ? 3.899 6.962 0.519 1.00 91.81 79 ALA A N 1
ATOM 636 C CA . ALA A 1 79 ? 5.340 7.151 0.374 1.00 91.81 79 ALA A CA 1
ATOM 637 C C . ALA A 1 79 ? 5.943 6.261 -0.727 1.00 91.81 79 ALA A C 1
ATOM 639 O O . ALA A 1 79 ? 6.790 6.709 -1.497 1.00 91.81 79 ALA A O 1
ATOM 640 N N . MET A 1 80 ? 5.507 5.002 -0.826 1.00 88.88 80 MET A N 1
ATOM 641 C CA . MET A 1 80 ? 5.948 4.106 -1.895 1.00 88.88 80 MET A CA 1
ATOM 642 C C . MET A 1 80 ? 5.458 4.594 -3.263 1.00 88.88 80 MET A C 1
ATOM 644 O O . MET A 1 80 ? 6.261 4.687 -4.188 1.00 88.88 80 MET A O 1
ATOM 648 N N . ALA A 1 81 ? 4.179 4.963 -3.383 1.00 88.12 81 ALA A N 1
ATOM 649 C CA . ALA A 1 81 ? 3.605 5.489 -4.619 1.00 88.12 81 ALA A CA 1
ATOM 650 C C . ALA A 1 81 ? 4.335 6.752 -5.114 1.00 88.12 81 ALA A C 1
ATOM 652 O O . ALA A 1 81 ? 4.662 6.836 -6.301 1.00 88.12 81 ALA A O 1
ATOM 653 N N . ASP A 1 82 ? 4.666 7.679 -4.212 1.00 88.88 82 ASP A N 1
ATOM 654 C CA . ASP A 1 82 ? 5.415 8.899 -4.534 1.00 88.88 82 ASP A CA 1
ATOM 655 C C . ASP A 1 82 ? 6.820 8.576 -5.066 1.00 88.88 82 ASP A C 1
ATOM 657 O O . ASP A 1 82 ? 7.216 9.072 -6.123 1.00 88.88 82 ASP A O 1
ATOM 661 N N . ILE A 1 83 ? 7.548 7.665 -4.406 1.00 84.50 83 ILE A N 1
ATOM 662 C CA . ILE A 1 83 ? 8.872 7.206 -4.865 1.00 84.50 83 ILE A CA 1
ATOM 663 C C . ILE A 1 83 ? 8.795 6.616 -6.282 1.00 84.50 83 ILE A C 1
ATOM 665 O O . ILE A 1 83 ? 9.728 6.767 -7.074 1.00 84.50 83 ILE A O 1
ATOM 669 N N . PHE A 1 84 ? 7.709 5.924 -6.629 1.00 78.19 84 PHE A N 1
ATOM 670 C CA . PHE A 1 84 ? 7.562 5.324 -7.959 1.00 78.19 84 PHE A CA 1
ATOM 671 C C . PHE A 1 84 ? 7.246 6.349 -9.028 1.00 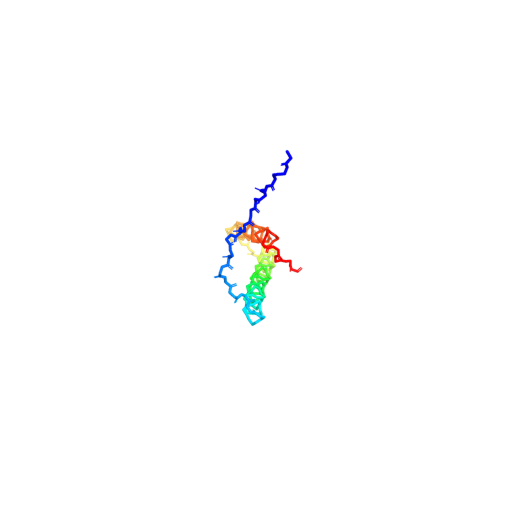78.19 84 PHE A C 1
ATOM 673 O O . PHE A 1 84 ? 7.834 6.294 -10.111 1.00 78.19 84 PHE A O 1
ATOM 680 N N . TYR A 1 85 ? 6.396 7.318 -8.697 1.00 79.25 85 TYR A N 1
ATOM 681 C CA . TYR A 1 85 ? 6.150 8.456 -9.563 1.00 79.25 85 TYR A CA 1
ATOM 682 C C . TYR A 1 85 ? 7.457 9.204 -9.873 1.00 79.25 85 TYR A C 1
ATOM 684 O O . TYR A 1 85 ? 7.763 9.449 -11.040 1.00 79.25 85 TYR A O 1
ATOM 692 N N . GLU A 1 86 ? 8.288 9.472 -8.859 1.00 81.62 86 GLU A N 1
ATOM 693 C CA . GLU A 1 86 ? 9.599 10.119 -9.029 1.00 81.62 86 GLU A CA 1
ATOM 694 C C . GLU A 1 86 ? 10.575 9.298 -9.884 1.00 81.62 86 GLU A C 1
ATOM 696 O O . GLU A 1 86 ? 11.342 9.857 -10.670 1.00 81.62 86 GLU A O 1
ATOM 701 N N . LYS A 1 87 ? 10.531 7.965 -9.781 1.00 73.81 87 LYS A N 1
ATOM 702 C CA . LYS A 1 87 ? 11.352 7.055 -10.596 1.00 73.81 87 LYS A CA 1
ATOM 703 C C . LYS A 1 87 ? 10.840 6.878 -12.031 1.00 73.81 87 LYS A C 1
ATOM 705 O O . LYS A 1 87 ? 11.449 6.130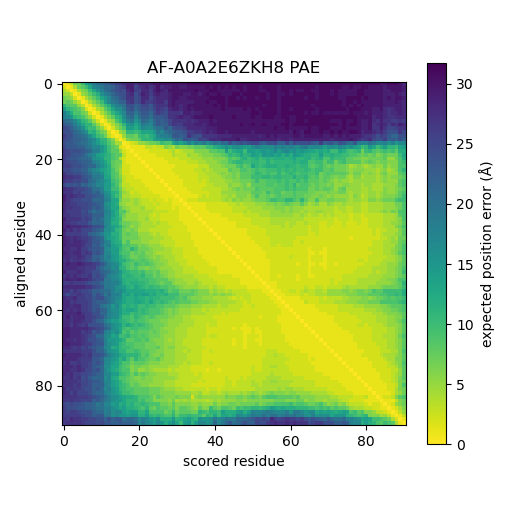 -12.795 1.00 73.81 87 LYS A O 1
ATOM 710 N N . GLY A 1 88 ? 9.740 7.533 -12.412 1.00 67.56 88 GLY A N 1
ATOM 711 C CA . GLY A 1 88 ? 9.113 7.366 -13.726 1.00 67.56 88 GLY A CA 1
ATOM 712 C C . GLY A 1 88 ? 8.470 5.990 -13.919 1.00 67.56 88 GLY A C 1
ATOM 713 O O . GLY A 1 88 ? 8.199 5.582 -15.047 1.00 67.56 88 GLY A O 1
ATOM 714 N N . ILE A 1 89 ? 8.232 5.269 -12.822 1.00 65.56 89 ILE A N 1
ATOM 715 C CA . ILE A 1 89 ? 7.511 4.004 -12.804 1.00 65.56 89 ILE A CA 1
ATOM 716 C C . ILE A 1 89 ? 6.029 4.361 -12.678 1.00 65.56 89 ILE A C 1
ATOM 718 O O . ILE A 1 89 ? 5.478 4.419 -11.581 1.00 65.56 89 ILE A O 1
ATOM 722 N N . SER A 1 90 ? 5.383 4.675 -13.802 1.00 54.72 90 SER A N 1
ATOM 723 C CA . SER A 1 90 ? 3.933 4.875 -13.807 1.00 54.72 90 SER A CA 1
ATOM 724 C C . SER A 1 90 ? 3.232 3.519 -13.743 1.00 54.72 90 SER A C 1
ATOM 726 O O . SER A 1 90 ? 3.529 2.635 -14.553 1.00 54.72 90 SER A O 1
ATOM 728 N N . ALA A 1 91 ? 2.325 3.367 -12.778 1.00 48.50 91 ALA A N 1
ATOM 729 C CA . ALA A 1 91 ? 1.341 2.288 -12.756 1.00 48.50 91 ALA A CA 1
ATOM 730 C C . ALA A 1 91 ? 0.380 2.377 -13.951 1.00 48.50 91 ALA A C 1
ATOM 732 O O . ALA A 1 91 ? 0.061 3.517 -14.365 1.00 48.50 91 ALA A O 1
#

pLDDT: mean 81.8, std 17.98, range [39.66, 97.5]

Solvent-accessible surface area (backbone atoms only — not comparable to full-atom values): 5513 Å² total; per-residue (Å²): 132,86,89,76,85,80,84,81,74,84,75,77,92,65,89,78,45,76,66,52,55,51,49,55,51,50,50,54,50,51,52,44,50,57,48,53,53,51,56,48,52,52,50,57,48,51,51,52,49,55,53,52,66,67,42,87,83,61,47,75,68,59,43,52,52,45,52,54,48,49,52,49,50,55,52,53,50,51,56,51,52,51,56,30,54,76,70,68,46,76,131